Protein AF-A0A972HJG8-F1 (afdb_monomer_lite)

Structure (mmCIF, N/CA/C/O backbone):
data_AF-A0A972HJG8-F1
#
_entry.id   AF-A0A972HJG8-F1
#
loop_
_atom_site.group_PDB
_atom_site.id
_atom_site.type_symbol
_atom_site.label_atom_id
_atom_site.label_alt_id
_atom_site.label_comp_id
_atom_site.label_asym_id
_atom_site.label_entity_id
_atom_site.label_seq_id
_atom_site.pdbx_PDB_ins_code
_atom_site.Cartn_x
_atom_site.Cartn_y
_atom_site.Cartn_z
_atom_site.occupancy
_atom_site.B_iso_or_equiv
_atom_site.auth_seq_id
_atom_site.auth_comp_id
_atom_site.auth_asym_id
_atom_site.auth_atom_id
_atom_site.pdbx_PDB_model_num
ATOM 1 N N . MET A 1 1 ? 53.918 18.315 -44.559 1.00 39.91 1 MET A N 1
ATOM 2 C CA . MET A 1 1 ? 53.484 18.749 -43.214 1.00 39.91 1 MET A CA 1
ATOM 3 C C . MET A 1 1 ? 51.967 18.678 -43.184 1.00 39.91 1 MET A C 1
ATOM 5 O O . MET A 1 1 ? 51.324 19.462 -43.867 1.00 39.91 1 MET A O 1
ATOM 9 N N . VAL A 1 2 ? 51.404 17.659 -42.529 1.00 43.34 2 VAL A N 1
ATOM 10 C CA . VAL A 1 2 ? 49.948 17.457 -42.461 1.00 43.34 2 VAL A CA 1
ATOM 11 C C . VAL A 1 2 ? 49.391 18.457 -41.455 1.00 43.34 2 VAL A C 1
ATOM 13 O O . VAL A 1 2 ? 49.732 18.414 -40.276 1.00 43.34 2 VAL A O 1
ATOM 16 N N . ASN A 1 3 ? 48.595 19.400 -41.950 1.00 44.97 3 ASN A N 1
ATOM 17 C CA . ASN A 1 3 ? 47.985 20.452 -41.153 1.00 44.97 3 ASN A CA 1
ATOM 18 C C . ASN A 1 3 ? 46.828 19.842 -40.347 1.00 44.97 3 ASN A C 1
ATOM 20 O O . ASN A 1 3 ? 45.725 19.666 -40.860 1.00 44.97 3 ASN A O 1
ATOM 24 N N . HIS A 1 4 ? 47.090 19.453 -39.100 1.00 48.47 4 HIS A N 1
ATOM 25 C CA . HIS A 1 4 ? 46.063 18.966 -38.183 1.00 48.47 4 HIS A CA 1
ATOM 26 C C . HIS A 1 4 ? 45.288 20.164 -37.609 1.00 48.47 4 HIS A C 1
ATOM 28 O O . HIS A 1 4 ? 45.462 20.556 -36.459 1.00 48.47 4 HIS A O 1
ATOM 34 N N . SER A 1 5 ? 44.418 20.762 -38.425 1.00 46.59 5 SER A N 1
ATOM 35 C CA . SER A 1 5 ? 43.344 21.619 -37.921 1.00 46.59 5 SER A CA 1
ATOM 36 C C . SER A 1 5 ? 42.284 20.701 -37.317 1.00 46.59 5 SER A C 1
ATOM 38 O O . SER A 1 5 ? 41.451 20.126 -38.015 1.00 46.59 5 SER A O 1
ATOM 40 N N . TRP A 1 6 ? 42.388 20.457 -36.013 1.00 49.53 6 TRP A N 1
ATOM 41 C CA . TRP A 1 6 ? 41.344 19.754 -35.282 1.00 49.53 6 TRP A CA 1
ATOM 42 C C . TRP A 1 6 ? 40.146 20.693 -35.176 1.00 49.53 6 TRP A C 1
ATOM 44 O O . TRP A 1 6 ? 40.267 21.800 -34.657 1.00 49.53 6 TRP A O 1
ATOM 54 N N . ASN A 1 7 ? 39.009 20.236 -35.702 1.00 53.84 7 ASN A N 1
ATOM 55 C CA . ASN A 1 7 ? 37.692 20.861 -35.628 1.00 53.84 7 ASN A CA 1
ATOM 56 C C . ASN A 1 7 ? 37.307 21.183 -34.169 1.00 53.84 7 ASN A C 1
ATOM 58 O O . ASN A 1 7 ? 36.576 20.440 -33.514 1.00 53.84 7 ASN A O 1
ATOM 62 N N . THR A 1 8 ? 37.761 22.331 -33.673 1.00 54.72 8 THR A N 1
ATOM 63 C CA . THR A 1 8 ? 37.413 22.915 -32.374 1.00 54.72 8 THR A CA 1
ATOM 64 C C . THR A 1 8 ? 35.905 23.060 -32.110 1.00 54.72 8 THR A C 1
ATOM 66 O O . THR A 1 8 ? 35.519 22.850 -30.957 1.00 54.72 8 THR A O 1
ATOM 69 N N . PRO A 1 9 ? 35.004 23.319 -33.089 1.00 56.31 9 PRO A N 1
ATOM 70 C CA . PRO A 1 9 ? 33.574 23.414 -32.776 1.00 56.31 9 PRO A CA 1
ATOM 71 C C . PRO A 1 9 ? 32.932 22.064 -32.417 1.00 56.31 9 PRO A C 1
ATOM 73 O O . PRO A 1 9 ? 31.950 22.036 -31.677 1.00 56.31 9 PRO A O 1
ATOM 76 N N . PHE A 1 10 ? 33.485 20.937 -32.882 1.00 57.56 10 PHE A N 1
ATOM 77 C CA . PHE A 1 10 ? 32.895 19.611 -32.653 1.00 57.56 10 PHE A CA 1
ATOM 78 C C . PHE A 1 10 ? 33.103 19.128 -31.209 1.00 57.56 10 PHE A C 1
ATOM 80 O O . PHE A 1 10 ? 32.219 18.518 -30.610 1.00 57.56 10 PHE A O 1
ATOM 87 N N . VAL A 1 11 ? 34.258 19.462 -30.624 1.00 61.31 11 VAL A N 1
ATOM 88 C CA . VAL A 1 11 ? 34.603 19.118 -29.234 1.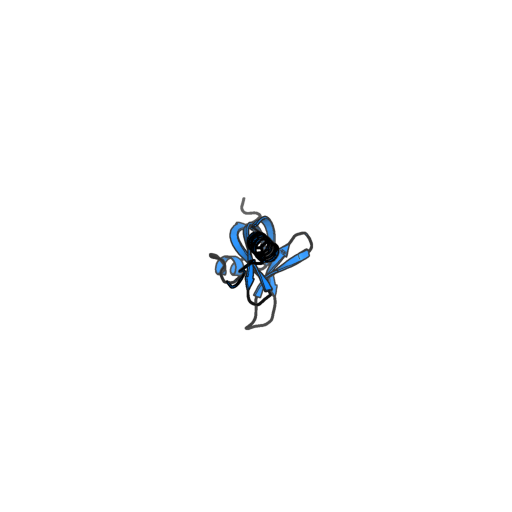00 61.31 11 VAL A CA 1
ATOM 89 C C . VAL A 1 11 ? 33.743 19.907 -28.242 1.00 61.31 11 VAL A C 1
ATOM 91 O O . VAL A 1 11 ? 33.266 19.348 -27.256 1.00 61.31 11 VAL A O 1
ATOM 94 N N . LEU A 1 12 ? 33.483 21.188 -28.527 1.00 60.72 12 LEU A N 1
ATOM 95 C CA . LEU A 1 12 ? 32.631 22.041 -27.690 1.00 60.72 12 LEU A CA 1
ATOM 96 C C . LEU A 1 12 ? 31.165 21.583 -27.699 1.00 60.72 12 LEU A C 1
ATOM 98 O O . LEU A 1 12 ? 30.530 21.542 -26.645 1.00 60.72 12 LEU A O 1
ATOM 102 N N . LEU A 1 13 ? 30.648 21.171 -28.863 1.00 62.22 13 LEU A N 1
ATOM 103 C CA . LEU A 1 13 ? 29.292 20.630 -28.990 1.00 62.22 13 LEU A CA 1
ATOM 104 C C . LEU A 1 13 ? 29.123 19.321 -28.196 1.00 62.22 13 LEU A C 1
ATOM 106 O O . LEU A 1 13 ? 28.123 19.137 -27.503 1.00 62.22 13 LEU A O 1
ATOM 110 N N . ALA A 1 14 ? 30.125 18.438 -28.243 1.00 63.31 14 ALA A N 1
ATOM 111 C CA . ALA A 1 14 ? 30.113 17.178 -27.504 1.00 63.31 14 ALA A CA 1
ATOM 112 C C . ALA A 1 14 ? 30.156 17.384 -25.976 1.00 63.31 14 ALA A C 1
ATOM 114 O O . ALA A 1 14 ? 29.470 16.670 -25.242 1.00 63.31 14 ALA A O 1
ATOM 115 N N . MET A 1 15 ? 30.902 18.381 -25.482 1.00 62.84 15 MET A N 1
ATOM 116 C CA . MET A 1 15 ? 30.927 18.704 -24.048 1.00 62.84 15 MET A CA 1
ATOM 117 C C . MET A 1 15 ? 29.604 19.295 -23.548 1.00 62.84 15 MET A C 1
ATOM 119 O O . MET A 1 15 ? 29.144 18.929 -22.467 1.00 62.84 15 MET A O 1
ATOM 123 N N . ALA A 1 16 ? 28.955 20.160 -24.335 1.00 65.00 16 ALA A N 1
ATOM 124 C CA . ALA A 1 16 ? 27.632 20.683 -23.991 1.00 65.00 16 ALA A CA 1
ATOM 125 C C . ALA A 1 16 ? 26.579 19.561 -23.921 1.00 65.00 16 ALA A C 1
ATOM 127 O O . ALA A 1 16 ? 25.750 19.539 -23.012 1.00 65.00 16 ALA A O 1
ATOM 128 N N . PHE A 1 17 ? 26.657 18.585 -24.831 1.00 65.94 17 PHE A N 1
ATOM 129 C CA . PHE A 1 17 ? 25.788 17.408 -24.824 1.00 65.94 17 PHE A CA 1
ATOM 130 C C . PHE A 1 17 ? 26.005 16.518 -23.586 1.00 65.94 17 PHE A C 1
ATOM 132 O O . PHE A 1 17 ? 25.040 16.055 -22.979 1.00 65.94 17 PHE A O 1
ATOM 139 N N . LEU A 1 18 ? 27.255 16.337 -23.148 1.00 62.81 18 LEU A N 1
ATOM 140 C CA . LEU A 1 18 ? 27.581 15.602 -21.919 1.00 62.81 18 LEU A CA 1
ATOM 141 C C . LEU A 1 18 ? 27.050 16.290 -20.649 1.00 62.81 18 LEU A C 1
ATOM 143 O O . LEU A 1 18 ? 26.582 15.603 -19.743 1.00 62.81 18 LEU A O 1
ATOM 147 N N . LEU A 1 19 ? 27.063 17.625 -20.593 1.00 63.28 19 LEU A N 1
ATOM 148 C CA . LEU A 1 19 ? 26.497 18.386 -19.468 1.00 63.28 19 LEU A CA 1
ATOM 149 C C . LEU A 1 19 ? 24.959 18.323 -19.414 1.00 63.28 19 LEU A C 1
ATOM 151 O O . LEU A 1 19 ? 24.381 18.357 -18.331 1.00 63.28 19 LEU A O 1
ATOM 155 N N . LEU A 1 20 ? 24.285 18.183 -20.558 1.00 60.50 20 LEU A N 1
ATOM 156 C CA . LEU A 1 20 ? 22.829 17.989 -20.612 1.00 60.50 20 LEU A CA 1
ATOM 157 C C . LEU A 1 20 ? 22.399 16.606 -20.094 1.00 60.50 20 LEU A C 1
ATOM 159 O O . LEU A 1 20 ? 21.349 16.488 -19.466 1.00 60.50 20 LEU A O 1
ATOM 163 N N . LEU A 1 21 ? 23.216 15.566 -20.296 1.00 61.34 21 LEU A N 1
ATOM 164 C CA . LEU A 1 21 ? 22.908 14.208 -19.829 1.00 61.34 21 LEU A CA 1
ATOM 165 C C . LEU A 1 21 ? 23.005 14.059 -18.301 1.00 61.34 21 LEU A C 1
ATOM 167 O O . LEU A 1 21 ? 22.250 13.287 -17.708 1.00 61.34 21 LEU A O 1
ATOM 171 N N . THR A 1 22 ? 23.890 14.808 -17.638 1.00 58.81 22 THR A N 1
ATOM 172 C CA . THR A 1 22 ? 24.029 14.751 -16.172 1.00 58.81 22 THR A CA 1
ATOM 173 C C . THR A 1 22 ? 22.909 15.498 -15.445 1.00 58.81 22 THR A C 1
ATOM 175 O O . THR A 1 22 ? 22.538 15.106 -14.338 1.00 58.81 22 THR A O 1
ATOM 178 N N . ALA A 1 23 ? 22.297 16.505 -16.077 1.00 55.94 23 ALA A N 1
ATOM 179 C CA . ALA A 1 23 ? 21.201 17.281 -15.494 1.00 55.94 23 ALA A CA 1
ATOM 180 C C . ALA A 1 23 ? 19.882 16.490 -15.344 1.00 55.94 23 ALA A C 1
ATOM 182 O O . ALA A 1 23 ? 19.046 16.843 -14.514 1.00 55.94 23 ALA A O 1
ATOM 183 N N . CYS A 1 24 ? 19.692 15.393 -16.086 1.00 56.72 24 CYS A N 1
ATOM 184 C CA . CYS A 1 24 ? 18.466 14.585 -16.024 1.00 56.72 24 CYS A CA 1
ATOM 185 C C . CYS A 1 24 ? 18.502 13.431 -15.008 1.00 56.72 24 CYS A C 1
ATOM 187 O O . CYS A 1 24 ? 17.494 12.750 -14.833 1.00 56.72 24 CYS A O 1
ATOM 189 N N . SER A 1 25 ? 19.610 13.211 -14.291 1.00 53.66 25 SER A N 1
ATOM 190 C CA . SER A 1 25 ? 19.707 12.119 -13.301 1.00 53.6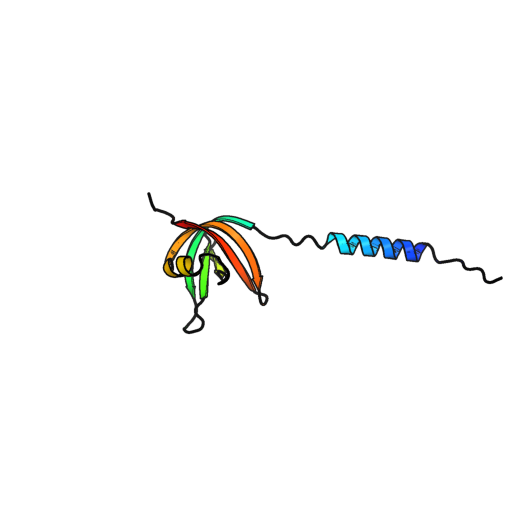6 25 SER A CA 1
ATOM 191 C C . SER A 1 25 ? 19.149 12.479 -11.915 1.00 53.66 25 SER A C 1
ATOM 193 O O . SER A 1 25 ? 19.445 11.815 -10.921 1.00 53.66 25 SER A O 1
ATOM 195 N N . GLY A 1 26 ? 18.313 13.515 -11.825 1.00 49.19 26 GLY A N 1
ATOM 196 C CA . GLY A 1 26 ? 17.552 13.831 -10.622 1.00 49.19 26 GLY A CA 1
ATOM 197 C C . GLY A 1 26 ? 16.425 12.821 -10.427 1.00 49.19 26 GLY A C 1
ATOM 198 O O . GLY A 1 26 ? 15.284 13.090 -10.795 1.00 49.19 26 GLY A O 1
ATOM 199 N N . ARG A 1 27 ? 16.733 11.653 -9.854 1.00 55.66 27 ARG A N 1
ATOM 200 C CA . ARG A 1 27 ? 15.746 10.646 -9.440 1.00 55.66 27 ARG A CA 1
ATOM 201 C C . ARG A 1 27 ? 14.884 11.257 -8.326 1.00 55.66 27 ARG A C 1
ATOM 203 O O . ARG A 1 27 ? 15.208 11.141 -7.150 1.00 55.66 27 ARG A O 1
ATOM 210 N N . HIS A 1 28 ? 13.830 11.981 -8.703 1.00 53.97 28 HIS A N 1
ATOM 211 C CA . HIS A 1 28 ? 12.852 12.557 -7.781 1.00 53.97 28 HIS A CA 1
ATOM 212 C C . HIS A 1 28 ? 12.144 11.412 -7.052 1.00 53.97 28 HIS A C 1
ATOM 214 O O . HIS A 1 28 ? 11.210 10.799 -7.567 1.00 53.97 28 HIS A O 1
ATOM 220 N N . GLN A 1 29 ? 12.633 11.082 -5.861 1.00 63.09 29 GLN A N 1
ATOM 221 C CA . GLN A 1 29 ? 11.978 10.143 -4.969 1.00 63.09 29 GLN A CA 1
ATOM 222 C C . GLN A 1 29 ? 10.799 10.876 -4.336 1.00 63.09 29 GLN A C 1
ATOM 224 O O . GLN A 1 29 ? 10.973 11.730 -3.469 1.00 63.09 29 GLN A O 1
ATOM 229 N N . GLN A 1 30 ? 9.596 10.602 -4.835 1.00 76.38 30 GLN A N 1
ATOM 230 C CA . GLN A 1 30 ? 8.388 11.247 -4.343 1.00 76.38 30 GLN A CA 1
ATOM 231 C C . GLN A 1 30 ? 8.032 10.654 -2.975 1.00 76.38 30 GLN A C 1
ATOM 233 O O . GLN A 1 30 ? 7.625 9.495 -2.868 1.00 76.38 30 GLN A O 1
ATOM 238 N N . VAL A 1 31 ? 8.234 11.453 -1.928 1.00 84.12 31 VAL A N 1
ATOM 239 C CA . VAL A 1 31 ? 7.893 11.103 -0.546 1.00 84.12 31 VAL A CA 1
ATOM 240 C C . VAL A 1 31 ? 6.485 11.610 -0.250 1.00 84.12 31 VAL A C 1
ATOM 242 O O . VAL A 1 31 ? 6.176 12.775 -0.495 1.00 84.12 31 VAL A O 1
ATOM 245 N N . ILE A 1 32 ? 5.639 10.728 0.270 1.00 84.06 32 ILE A N 1
ATOM 246 C CA . ILE A 1 32 ? 4.286 11.029 0.737 1.00 84.06 32 ILE A CA 1
ATOM 247 C C . ILE A 1 32 ? 4.352 11.087 2.259 1.00 84.06 32 ILE A C 1
ATOM 249 O O . ILE A 1 32 ? 4.887 10.179 2.894 1.00 84.06 32 ILE A O 1
ATOM 253 N N . ARG A 1 33 ? 3.849 12.172 2.843 1.00 88.38 33 ARG A N 1
ATOM 254 C CA . ARG A 1 33 ? 3.847 12.386 4.290 1.00 88.38 33 ARG A CA 1
ATOM 255 C C . ARG A 1 33 ? 2.490 12.880 4.726 1.00 88.38 33 ARG A C 1
ATOM 257 O O . ARG A 1 33 ? 1.883 13.661 4.000 1.00 88.38 33 ARG A O 1
ATOM 264 N N . ASP A 1 34 ? 2.100 12.459 5.917 1.00 88.00 34 ASP A N 1
ATOM 265 C CA . ASP A 1 34 ? 0.920 12.948 6.616 1.00 88.00 34 ASP A CA 1
ATOM 266 C C . ASP A 1 34 ? -0.367 12.879 5.768 1.00 88.00 34 ASP A C 1
ATOM 268 O O . ASP A 1 34 ? -0.988 13.889 5.436 1.00 88.00 34 ASP A O 1
ATOM 272 N N . VAL A 1 35 ? -0.736 11.663 5.353 1.00 91.00 35 VAL A N 1
ATOM 273 C CA . VAL A 1 35 ? -1.926 11.418 4.523 1.00 91.00 35 VAL A CA 1
ATOM 274 C C . VAL A 1 35 ? -2.758 10.273 5.086 1.00 91.00 35 VAL A C 1
ATOM 276 O O . VAL A 1 35 ? -2.250 9.168 5.268 1.00 91.00 35 VAL A O 1
ATOM 279 N N . SER A 1 36 ? -4.054 10.511 5.291 1.00 92.94 36 SER A N 1
ATOM 280 C CA . SER A 1 36 ? -5.014 9.454 5.624 1.00 92.94 36 SER A CA 1
ATOM 281 C C . SER A 1 36 ? -5.381 8.638 4.382 1.00 92.94 36 SER A C 1
ATOM 283 O O . SER A 1 36 ? -5.744 9.196 3.342 1.00 92.94 36 SER A O 1
ATOM 285 N N . VAL A 1 37 ? -5.298 7.312 4.495 1.00 94.12 37 VAL A N 1
ATOM 286 C CA . VAL A 1 37 ? -5.698 6.364 3.449 1.00 94.12 37 VAL A CA 1
ATOM 287 C C . VAL A 1 37 ? -6.558 5.249 4.020 1.00 94.12 37 VAL A C 1
ATOM 289 O O . VAL A 1 37 ? -6.327 4.763 5.130 1.00 94.12 37 VAL A O 1
ATOM 292 N N . ARG A 1 38 ? -7.531 4.796 3.235 1.00 95.00 38 ARG A N 1
ATOM 293 C CA . ARG A 1 38 ? -8.319 3.608 3.551 1.00 95.00 38 ARG A CA 1
ATOM 294 C C . ARG A 1 38 ? -7.648 2.374 2.968 1.00 95.00 38 ARG A C 1
ATOM 296 O O . ARG A 1 38 ? -7.394 2.311 1.768 1.00 95.00 38 ARG A O 1
ATOM 303 N N . LEU A 1 39 ? -7.389 1.382 3.809 1.00 95.12 39 LEU A N 1
ATOM 304 C CA . LEU A 1 39 ? -6.836 0.104 3.382 1.00 95.12 39 LEU A CA 1
ATOM 305 C C . LEU A 1 39 ? -7.944 -0.830 2.912 1.00 95.12 39 LEU A C 1
ATOM 307 O O . LEU A 1 39 ? -8.977 -0.968 3.568 1.00 95.12 39 LEU A O 1
ATOM 311 N N . TYR A 1 40 ? -7.710 -1.533 1.813 1.00 94.62 40 TYR A N 1
ATOM 312 C CA . TYR A 1 40 ? -8.596 -2.587 1.331 1.00 94.62 40 TYR A CA 1
ATOM 313 C C . TYR A 1 40 ? -7.806 -3.624 0.534 1.00 94.62 40 TYR A C 1
ATOM 315 O O . TYR A 1 40 ? -6.690 -3.365 0.092 1.00 94.62 40 TYR A O 1
ATOM 323 N N . VAL A 1 41 ? -8.378 -4.813 0.366 1.00 94.00 41 VAL A N 1
ATOM 324 C CA . VAL A 1 41 ? -7.779 -5.878 -0.443 1.00 94.00 41 VAL A CA 1
ATOM 325 C C . VAL A 1 41 ? -8.516 -5.966 -1.772 1.00 94.00 41 VAL A C 1
ATOM 327 O O . VAL A 1 41 ? -9.744 -5.904 -1.811 1.00 94.00 41 VAL A O 1
ATOM 330 N N . ALA A 1 42 ? -7.760 -6.097 -2.858 1.00 92.31 42 ALA A N 1
ATOM 331 C CA . ALA A 1 42 ? -8.272 -6.270 -4.211 1.00 92.31 42 ALA A CA 1
ATOM 332 C C . ALA A 1 42 ? -7.703 -7.541 -4.857 1.00 92.31 42 ALA A C 1
ATOM 334 O O . ALA A 1 42 ? -6.596 -7.971 -4.536 1.00 92.31 42 ALA A O 1
ATOM 335 N N . GLY A 1 43 ? -8.448 -8.113 -5.803 1.00 89.56 43 GLY A N 1
ATOM 336 C CA . GLY A 1 43 ? -8.075 -9.342 -6.508 1.00 89.56 43 GLY A CA 1
ATOM 337 C C . GLY A 1 43 ? -8.696 -10.605 -5.908 1.00 89.56 43 GLY A C 1
ATOM 338 O O . GLY A 1 43 ? -9.393 -10.556 -4.898 1.00 89.56 43 GLY A O 1
ATOM 339 N N . ASN A 1 44 ? -8.435 -11.737 -6.561 1.00 88.75 44 ASN A N 1
ATOM 340 C CA . ASN A 1 44 ? -8.906 -13.060 -6.153 1.00 88.75 44 ASN A CA 1
ATOM 341 C C . ASN A 1 44 ? -7.717 -13.908 -5.703 1.00 88.75 44 ASN A C 1
ATOM 343 O O . ASN A 1 44 ? -6.614 -13.742 -6.226 1.00 88.75 44 ASN A O 1
ATOM 347 N N . GLU A 1 45 ? -7.937 -14.836 -4.774 1.00 79.62 45 GLU A N 1
ATOM 348 C CA . GLU A 1 45 ? -6.894 -15.769 -4.344 1.00 79.62 45 GLU A CA 1
ATOM 349 C C . GLU A 1 45 ? -6.318 -16.558 -5.537 1.00 79.62 45 GLU A C 1
ATOM 351 O O . GLU A 1 45 ? -7.075 -16.962 -6.426 1.00 79.62 45 GLU A O 1
ATOM 356 N N . PRO A 1 46 ? -4.990 -16.786 -5.589 1.00 79.94 46 PRO A N 1
ATOM 357 C CA . PRO A 1 46 ? -3.943 -16.395 -4.629 1.00 79.94 46 PRO A CA 1
ATOM 358 C C . PRO A 1 46 ? -3.331 -14.999 -4.877 1.00 79.94 46 PRO A C 1
ATOM 360 O O . PRO A 1 46 ? -2.331 -14.643 -4.262 1.00 79.94 46 PRO A O 1
ATOM 363 N N . PHE A 1 47 ? -3.887 -14.210 -5.796 1.00 85.25 47 PHE A N 1
ATOM 364 C CA . PHE A 1 47 ? -3.315 -12.948 -6.279 1.00 85.25 47 PHE A CA 1
ATOM 365 C C . PHE A 1 47 ? -3.937 -11.715 -5.610 1.00 85.25 47 PHE A C 1
ATOM 367 O O . PHE A 1 47 ? -4.114 -10.677 -6.253 1.00 85.25 47 PHE A O 1
ATOM 374 N N . THR A 1 48 ? -4.297 -11.832 -4.333 1.00 91.06 48 THR A N 1
ATOM 375 C CA . THR A 1 48 ? -4.820 -10.711 -3.552 1.00 91.06 48 THR A CA 1
ATOM 376 C C . THR A 1 48 ? -3.718 -9.689 -3.287 1.00 91.06 48 THR A C 1
ATOM 378 O O . THR A 1 48 ? -2.564 -10.030 -3.030 1.00 91.06 48 THR A O 1
ATOM 381 N N . ARG A 1 49 ? -4.071 -8.408 -3.375 1.00 91.88 49 ARG A N 1
ATOM 382 C CA . ARG A 1 49 ? -3.154 -7.279 -3.205 1.00 91.88 49 ARG A CA 1
ATOM 383 C C . ARG A 1 49 ? -3.738 -6.289 -2.218 1.00 91.88 49 ARG A C 1
ATOM 385 O O . ARG A 1 49 ? -4.941 -6.027 -2.237 1.00 91.88 49 ARG A O 1
ATOM 392 N N . LEU A 1 50 ? -2.880 -5.722 -1.378 1.00 94.69 50 LEU A N 1
ATOM 393 C CA . LEU A 1 50 ? -3.268 -4.665 -0.457 1.00 94.69 50 LEU A CA 1
ATOM 394 C C . LEU A 1 50 ? -3.201 -3.314 -1.168 1.00 94.69 50 LEU A C 1
ATOM 396 O O . LEU A 1 50 ? -2.188 -2.965 -1.770 1.00 94.69 50 LEU A O 1
ATOM 400 N N . MET A 1 51 ? -4.277 -2.551 -1.067 1.00 95.38 51 MET A N 1
ATOM 401 C CA . MET A 1 51 ? -4.457 -1.269 -1.727 1.00 95.38 51 MET A CA 1
ATOM 402 C C . MET A 1 51 ? -4.725 -0.177 -0.688 1.00 95.38 51 MET A C 1
ATOM 404 O O . MET A 1 51 ? -5.331 -0.424 0.357 1.00 95.38 51 MET A O 1
ATOM 408 N N . ALA A 1 52 ? -4.295 1.041 -1.003 1.00 94.81 52 ALA A N 1
ATOM 409 C CA . ALA A 1 52 ? -4.606 2.267 -0.283 1.00 94.81 52 ALA A CA 1
ATOM 410 C C . ALA A 1 52 ? -5.486 3.164 -1.161 1.00 94.81 52 ALA A C 1
ATOM 412 O O . ALA A 1 52 ? -5.116 3.470 -2.295 1.00 94.81 52 ALA A O 1
ATOM 413 N N . GLU A 1 53 ? -6.636 3.588 -0.644 1.00 95.19 53 GLU A N 1
ATOM 414 C CA . GLU A 1 53 ? -7.505 4.602 -1.245 1.00 95.19 53 GLU A CA 1
ATOM 415 C C . GLU A 1 53 ? -7.284 5.946 -0.548 1.00 95.19 53 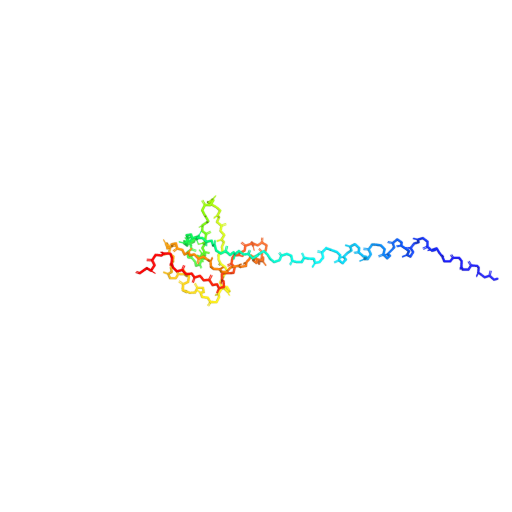GLU A C 1
ATOM 417 O O . GLU A 1 53 ? -7.392 6.057 0.674 1.00 95.19 53 GLU A O 1
ATOM 422 N N . PHE A 1 54 ? -6.956 6.963 -1.335 1.00 93.12 54 PHE A N 1
ATOM 423 C CA . PHE A 1 54 ? -6.765 8.336 -0.891 1.00 93.12 54 PHE A CA 1
ATOM 424 C C . PHE A 1 54 ? -8.101 9.087 -0.845 1.00 93.12 54 PHE A C 1
ATOM 426 O O . PHE A 1 54 ? -9.073 8.703 -1.492 1.00 93.12 54 PHE A O 1
ATOM 433 N N . ALA A 1 55 ? -8.138 10.219 -0.138 1.00 90.00 55 ALA A N 1
ATOM 434 C CA . ALA A 1 55 ? -9.336 11.061 -0.044 1.00 90.00 55 ALA A CA 1
ATOM 435 C C . ALA A 1 55 ? -9.838 11.602 -1.401 1.00 90.00 55 ALA A C 1
ATOM 437 O O . ALA A 1 55 ? -11.016 11.920 -1.536 1.00 90.00 55 ALA A O 1
ATOM 438 N N . ASP A 1 56 ? -8.962 11.703 -2.406 1.00 91.81 56 ASP A N 1
ATOM 439 C CA . ASP A 1 56 ? -9.308 12.108 -3.775 1.00 91.81 56 ASP A CA 1
ATOM 440 C C . ASP A 1 56 ? -9.825 10.942 -4.645 1.00 91.81 56 ASP A C 1
ATOM 442 O O . ASP A 1 56 ? -10.018 11.107 -5.850 1.00 91.81 56 ASP A O 1
ATOM 446 N N . GLY A 1 57 ? -10.032 9.764 -4.048 1.00 90.94 57 GLY A N 1
ATOM 447 C CA . GLY A 1 57 ? -10.481 8.547 -4.721 1.00 90.94 57 GLY A CA 1
ATOM 448 C C . GLY A 1 57 ? -9.389 7.844 -5.529 1.00 90.94 57 GLY A C 1
ATOM 449 O O . GLY A 1 57 ? -9.657 6.809 -6.145 1.00 90.94 57 GLY A O 1
ATOM 450 N N . LYS A 1 58 ? -8.149 8.359 -5.552 1.00 92.19 58 LYS A N 1
ATOM 451 C CA . LYS A 1 58 ? -7.040 7.623 -6.166 1.00 92.19 58 LYS A CA 1
ATOM 452 C C . LYS A 1 58 ? -6.733 6.388 -5.345 1.00 92.19 58 LYS A C 1
ATOM 454 O O . LYS A 1 58 ? -6.818 6.391 -4.120 1.00 92.19 58 LYS A O 1
ATOM 459 N N . THR A 1 59 ? -6.311 5.339 -6.032 1.00 93.31 59 THR A N 1
ATOM 460 C CA . THR A 1 59 ? -5.918 4.085 -5.407 1.00 93.31 59 THR A CA 1
ATOM 461 C C . THR A 1 59 ? -4.501 3.724 -5.815 1.00 93.31 59 THR A C 1
ATOM 463 O O . THR A 1 59 ? -4.075 3.978 -6.943 1.00 93.31 59 THR A O 1
ATOM 466 N N . MET A 1 60 ? -3.741 3.170 -4.878 1.00 93.44 60 MET A N 1
ATOM 467 C CA . MET A 1 60 ? -2.385 2.691 -5.124 1.00 93.44 60 MET A CA 1
ATOM 468 C C . MET A 1 60 ? -2.158 1.383 -4.382 1.00 93.44 60 MET A C 1
ATOM 470 O O . MET A 1 60 ? -2.629 1.201 -3.262 1.00 93.44 60 MET A O 1
ATOM 474 N N . GLU A 1 61 ? -1.409 0.485 -5.004 1.00 94.69 61 GLU A N 1
ATOM 475 C CA . GLU A 1 61 ? -0.998 -0.767 -4.381 1.00 94.69 61 GLU A CA 1
ATOM 476 C C . GLU A 1 61 ? 0.085 -0.505 -3.330 1.00 94.69 61 GLU A C 1
ATOM 478 O O . GLU 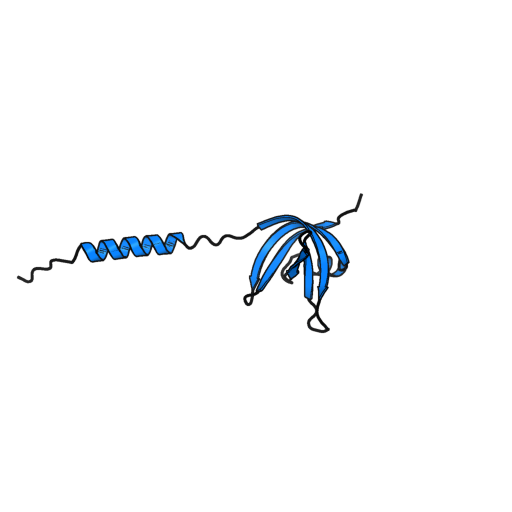A 1 61 ? 1.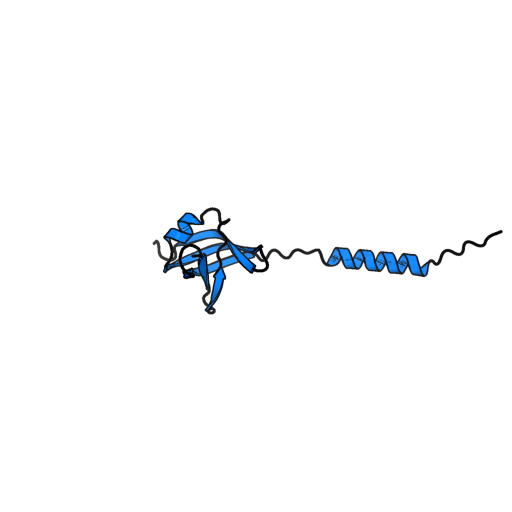010 0.282 -3.552 1.00 94.69 61 GLU A O 1
ATOM 483 N N . ILE A 1 62 ? -0.031 -1.157 -2.176 1.00 94.69 62 ILE A N 1
ATOM 484 C CA . ILE A 1 62 ? 0.988 -1.134 -1.129 1.00 94.69 62 ILE A CA 1
ATOM 485 C C . ILE A 1 62 ? 1.999 -2.233 -1.426 1.00 94.69 62 ILE A C 1
ATOM 487 O O . ILE A 1 62 ? 1.648 -3.403 -1.579 1.00 94.69 62 ILE A O 1
ATOM 491 N N . SER A 1 63 ? 3.273 -1.854 -1.456 1.00 94.25 63 SER A N 1
ATOM 492 C CA . SER A 1 63 ? 4.358 -2.789 -1.700 1.00 94.25 63 SER A CA 1
ATOM 493 C C . SER A 1 63 ? 4.475 -3.806 -0.557 1.00 94.25 63 SER A C 1
ATOM 495 O O . SER A 1 63 ? 4.556 -3.402 0.607 1.00 94.25 63 SER A O 1
ATOM 497 N N . PRO A 1 64 ? 4.612 -5.112 -0.858 1.00 92.38 64 PRO A N 1
ATOM 498 C CA . PRO A 1 64 ? 4.903 -6.135 0.148 1.00 92.38 64 PRO A CA 1
ATOM 499 C C . PRO A 1 64 ? 6.268 -5.949 0.830 1.00 92.38 64 PRO A C 1
ATOM 501 O O . PRO A 1 64 ? 6.565 -6.631 1.805 1.00 92.38 64 PRO A O 1
ATOM 504 N N . GLN A 1 65 ? 7.103 -5.028 0.335 1.00 93.19 65 GLN A N 1
ATOM 505 C CA . GLN A 1 65 ? 8.394 -4.668 0.926 1.00 93.19 65 GLN A CA 1
ATOM 506 C C . GLN A 1 65 ? 8.275 -3.654 2.074 1.00 93.19 65 GLN A C 1
ATOM 508 O O . GLN A 1 65 ? 9.288 -3.292 2.674 1.00 93.19 65 GLN A O 1
ATOM 513 N N . SER A 1 66 ? 7.069 -3.167 2.382 1.00 92.56 66 SER A N 1
ATOM 514 C CA . SER A 1 66 ? 6.843 -2.320 3.553 1.00 92.56 66 SER A CA 1
ATOM 515 C C . SER A 1 66 ? 7.251 -3.052 4.841 1.00 92.56 66 SER A C 1
ATOM 517 O O . SER A 1 66 ? 6.814 -4.187 5.035 1.00 92.56 66 SER A O 1
ATOM 519 N N . PRO A 1 67 ? 8.030 -2.425 5.749 1.00 92.31 67 PRO A N 1
ATOM 520 C CA . PRO A 1 67 ? 8.513 -3.072 6.976 1.00 92.31 67 PRO A CA 1
ATOM 521 C C . PRO A 1 67 ? 7.408 -3.723 7.818 1.00 92.31 67 PRO A C 1
ATOM 523 O O . PRO A 1 67 ? 7.592 -4.812 8.350 1.00 92.31 67 PRO A O 1
ATOM 526 N N . ASP A 1 68 ? 6.232 -3.096 7.854 1.00 91.88 68 ASP A N 1
ATOM 527 C CA . ASP A 1 68 ? 5.065 -3.539 8.618 1.00 91.88 68 ASP A CA 1
ATOM 528 C C . ASP A 1 68 ? 3.933 -4.070 7.720 1.00 91.88 68 ASP A C 1
ATOM 530 O O . ASP A 1 68 ? 2.750 -3.956 8.053 1.00 91.88 68 ASP A O 1
ATOM 534 N N . TYR A 1 69 ? 4.258 -4.652 6.559 1.00 92.88 69 TYR A N 1
ATOM 535 C CA . TYR A 1 69 ? 3.248 -5.089 5.588 1.00 92.88 69 TYR A CA 1
ATOM 536 C C . TYR A 1 69 ? 2.201 -6.045 6.179 1.00 92.88 69 TYR A C 1
ATOM 538 O O . TYR A 1 69 ? 1.011 -5.882 5.929 1.00 92.88 69 TYR A O 1
ATOM 546 N N . GLN A 1 70 ? 2.606 -7.003 7.021 1.00 93.19 70 GLN A N 1
ATOM 547 C CA . GLN A 1 70 ? 1.659 -7.921 7.675 1.00 93.19 70 GLN A CA 1
ATOM 548 C C . GLN A 1 70 ? 0.690 -7.192 8.614 1.00 93.19 70 GLN A C 1
ATOM 550 O O . GLN A 1 70 ? -0.493 -7.529 8.683 1.00 93.19 70 GLN A O 1
ATOM 555 N N . LYS A 1 71 ? 1.173 -6.162 9.316 1.00 92.94 71 LYS A N 1
ATOM 556 C CA . LYS A 1 71 ? 0.335 -5.330 10.179 1.00 92.94 71 LYS A CA 1
ATOM 557 C C . LYS A 1 71 ? -0.638 -4.514 9.332 1.00 92.94 71 LYS A C 1
ATOM 559 O O . LYS A 1 71 ? -1.829 -4.529 9.622 1.00 92.94 71 LYS A O 1
ATOM 564 N N . LEU A 1 72 ? -0.172 -3.891 8.250 1.00 93.25 72 LEU A N 1
ATOM 565 C CA . LEU A 1 72 ? -1.029 -3.195 7.282 1.00 93.25 72 LEU A CA 1
ATOM 566 C C . LEU A 1 72 ? -2.103 -4.127 6.701 1.00 93.25 72 LEU A C 1
ATOM 568 O O . LEU A 1 72 ? -3.269 -3.752 6.631 1.00 93.25 72 LEU A O 1
ATOM 572 N N . TRP A 1 73 ? -1.739 -5.367 6.373 1.00 93.62 73 TRP A N 1
ATOM 573 C CA . TRP A 1 73 ? -2.672 -6.385 5.893 1.00 93.62 73 TRP A CA 1
ATOM 574 C C . TRP A 1 73 ? -3.757 -6.713 6.923 1.00 93.62 73 TRP A C 1
ATOM 576 O O . TRP A 1 73 ? -4.940 -6.761 6.594 1.00 93.62 73 TRP A O 1
ATOM 586 N N . SER A 1 74 ? -3.382 -6.877 8.196 1.00 92.56 74 SER A N 1
ATOM 587 C CA . SER A 1 74 ? -4.348 -7.109 9.282 1.00 92.56 74 SER A CA 1
ATOM 588 C C . SER A 1 74 ? -5.313 -5.935 9.500 1.00 92.56 74 SER A C 1
ATOM 590 O O . SER A 1 74 ? -6.413 -6.119 10.018 1.00 92.56 74 SER A O 1
ATOM 592 N N . LEU A 1 75 ? -4.916 -4.736 9.065 1.00 92.25 75 LEU A N 1
ATOM 593 C CA . LEU A 1 75 ? -5.699 -3.506 9.123 1.00 92.25 75 LEU A CA 1
ATOM 594 C C . LEU A 1 75 ? -6.501 -3.255 7.841 1.00 92.25 75 LEU A C 1
ATOM 596 O O . LEU A 1 75 ? -7.019 -2.154 7.649 1.00 92.25 75 LEU A O 1
ATOM 600 N N . GLN A 1 76 ? -6.657 -4.262 6.977 1.00 88.25 76 GLN A N 1
ATOM 601 C CA . GLN A 1 76 ? -7.600 -4.198 5.864 1.00 88.25 76 GLN A CA 1
ATOM 602 C C . GLN A 1 76 ? -8.967 -3.689 6.348 1.00 88.25 76 GLN A C 1
ATOM 604 O O . GLN A 1 76 ? -9.428 -4.051 7.431 1.00 88.25 76 GLN A O 1
ATOM 609 N N . THR A 1 77 ? -9.616 -2.843 5.547 1.00 88.75 77 THR A N 1
ATOM 610 C CA . THR A 1 77 ? -10.872 -2.112 5.826 1.00 88.75 77 THR A CA 1
ATOM 611 C C . THR A 1 77 ? -10.777 -0.930 6.799 1.00 88.75 77 THR A C 1
ATOM 613 O O . THR A 1 77 ? -11.762 -0.199 6.950 1.00 88.75 77 THR A O 1
ATOM 616 N N . ARG A 1 78 ? -9.619 -0.693 7.432 1.00 91.44 78 ARG A N 1
ATOM 617 C CA . ARG A 1 78 ? -9.391 0.457 8.323 1.00 91.44 78 ARG A CA 1
ATOM 618 C C . ARG A 1 78 ? -8.819 1.652 7.571 1.00 91.44 78 ARG A C 1
ATOM 620 O O . ARG A 1 78 ? -8.147 1.500 6.553 1.00 91.44 78 ARG A O 1
ATOM 627 N N . THR A 1 79 ? -9.059 2.838 8.118 1.00 93.31 79 THR A N 1
ATOM 628 C CA . THR A 1 79 ? -8.335 4.047 7.727 1.00 93.31 79 THR A CA 1
ATOM 629 C C . THR A 1 79 ? -7.111 4.195 8.619 1.00 93.31 79 THR A C 1
ATOM 631 O O . THR A 1 79 ? -7.192 4.042 9.840 1.00 93.31 79 THR A O 1
ATOM 634 N N . ILE A 1 80 ? -5.967 4.441 7.997 1.00 93.62 80 ILE A N 1
ATOM 635 C CA . ILE A 1 80 ? -4.707 4.725 8.675 1.00 93.62 80 ILE A CA 1
ATOM 636 C C . ILE A 1 80 ? -4.208 6.086 8.222 1.00 93.62 80 ILE A C 1
ATOM 638 O O . ILE A 1 80 ? -4.505 6.525 7.111 1.00 93.62 80 ILE A O 1
ATOM 642 N N . ARG A 1 81 ? -3.387 6.719 9.047 1.00 94.06 81 ARG A N 1
ATOM 643 C CA . ARG A 1 81 ? -2.641 7.903 8.649 1.00 94.06 81 ARG A CA 1
ATOM 644 C C . ARG A 1 81 ? -1.208 7.495 8.353 1.00 94.06 81 ARG A C 1
ATOM 646 O O . ARG A 1 81 ? -0.500 6.978 9.215 1.00 94.06 81 ARG A O 1
ATOM 653 N N . ILE A 1 82 ? -0.787 7.695 7.114 1.00 93.19 82 ILE A N 1
ATOM 654 C CA . ILE A 1 82 ? 0.590 7.491 6.683 1.00 93.19 82 ILE A CA 1
ATOM 655 C C . ILE A 1 82 ? 1.415 8.660 7.206 1.00 93.19 82 ILE A C 1
ATOM 657 O O . ILE A 1 82 ? 1.178 9.805 6.825 1.00 93.19 82 ILE A O 1
ATOM 661 N N . ILE A 1 83 ? 2.409 8.359 8.036 1.00 93.31 83 ILE A N 1
ATOM 662 C CA . ILE A 1 83 ? 3.384 9.337 8.521 1.00 93.31 83 ILE A CA 1
ATOM 663 C C . ILE A 1 83 ? 4.472 9.511 7.458 1.00 93.31 83 ILE A C 1
ATOM 665 O O . ILE A 1 83 ? 4.759 10.632 7.033 1.00 93.31 83 ILE A O 1
ATOM 669 N N . GLU A 1 84 ? 4.996 8.396 6.941 1.00 93.12 84 GLU A N 1
ATOM 670 C CA . GLU A 1 84 ? 5.965 8.383 5.849 1.00 93.12 84 GLU A CA 1
ATOM 671 C C . GLU A 1 84 ? 5.702 7.219 4.888 1.00 93.12 84 GLU A C 1
ATOM 673 O O . GLU A 1 84 ? 5.667 6.047 5.273 1.00 93.12 84 GLU A O 1
ATOM 678 N N . ALA A 1 85 ? 5.593 7.538 3.601 1.00 93.50 85 ALA A N 1
ATOM 679 C CA . ALA A 1 85 ? 5.630 6.572 2.518 1.00 93.50 85 ALA A CA 1
ATOM 680 C C . ALA A 1 85 ? 6.467 7.082 1.346 1.00 93.50 85 ALA A C 1
ATOM 682 O O . ALA A 1 85 ? 6.714 8.277 1.177 1.00 93.50 85 ALA A O 1
ATOM 683 N N . GLN A 1 86 ? 6.903 6.154 0.507 1.00 92.69 86 GLN A N 1
ATOM 684 C CA . GLN A 1 86 ? 7.655 6.455 -0.700 1.00 92.69 86 GLN A CA 1
ATOM 685 C C . GLN A 1 86 ? 6.980 5.824 -1.898 1.00 92.69 86 GLN A C 1
ATOM 687 O O . GLN A 1 86 ? 6.586 4.660 -1.858 1.00 92.69 86 GLN A O 1
ATOM 692 N N . LEU A 1 87 ? 6.879 6.592 -2.976 1.00 90.94 87 LEU A N 1
ATOM 693 C CA . LEU A 1 87 ? 6.429 6.050 -4.240 1.00 90.94 87 LEU A CA 1
ATOM 694 C C . LEU A 1 87 ? 7.593 5.300 -4.892 1.00 90.94 87 LEU A C 1
ATOM 696 O O . LEU A 1 87 ? 8.615 5.897 -5.237 1.00 90.94 87 LEU A O 1
ATOM 700 N N . ILE A 1 88 ? 7.437 3.992 -5.049 1.00 90.25 88 ILE A N 1
ATOM 701 C CA . ILE A 1 88 ? 8.402 3.132 -5.731 1.00 90.25 88 ILE A CA 1
ATOM 702 C C . ILE A 1 88 ? 7.824 2.662 -7.064 1.00 90.25 88 ILE A C 1
ATOM 704 O O . ILE A 1 88 ? 6.611 2.545 -7.222 1.00 90.25 88 ILE A O 1
ATOM 708 N N . SER A 1 89 ? 8.696 2.402 -8.036 1.00 86.62 89 SER A N 1
ATOM 709 C CA . SER A 1 89 ? 8.319 1.797 -9.315 1.00 86.62 89 SER A CA 1
ATOM 710 C C . SER A 1 89 ? 8.873 0.383 -9.355 1.00 86.62 89 SER A C 1
ATOM 712 O O . SER A 1 89 ? 10.086 0.201 -9.252 1.00 86.62 89 SER A O 1
ATOM 714 N N . GLN A 1 90 ? 8.005 -0.608 -9.506 1.00 79.75 90 GLN A N 1
ATOM 715 C CA . GLN A 1 90 ? 8.387 -2.012 -9.613 1.00 79.75 90 GLN A CA 1
ATOM 716 C C . GLN A 1 90 ? 7.497 -2.670 -10.668 1.00 79.75 90 GLN A C 1
ATOM 718 O O . GLN A 1 90 ? 6.279 -2.536 -10.622 1.00 79.75 90 GLN A O 1
ATOM 723 N N . ASN A 1 91 ? 8.120 -3.346 -11.638 1.00 80.56 91 ASN A N 1
ATOM 724 C CA . ASN A 1 91 ? 7.442 -3.964 -12.786 1.00 80.56 91 ASN A CA 1
ATOM 725 C C . ASN A 1 91 ? 6.490 -2.993 -13.515 1.00 80.56 91 ASN A C 1
ATOM 727 O O . ASN A 1 91 ? 5.333 -3.322 -13.757 1.00 80.56 91 ASN A O 1
ATOM 731 N N . ASP A 1 92 ? 6.960 -1.770 -13.785 1.00 80.88 92 ASP A N 1
ATOM 732 C CA . ASP A 1 92 ? 6.200 -0.682 -14.427 1.00 80.88 92 ASP A CA 1
ATOM 733 C C . ASP A 1 92 ? 4.940 -0.206 -13.672 1.00 80.88 92 ASP A C 1
ATOM 735 O O . ASP A 1 92 ? 4.199 0.649 -14.160 1.00 80.88 92 ASP A O 1
ATOM 739 N N . GLN A 1 93 ? 4.723 -0.687 -12.443 1.00 83.44 93 GLN A N 1
ATOM 740 C CA . GLN A 1 93 ? 3.645 -0.257 -11.556 1.00 83.44 93 GLN A CA 1
ATOM 741 C C . GLN A 1 93 ? 4.187 0.640 -10.439 1.00 83.44 93 GLN A C 1
ATOM 743 O O . GLN A 1 93 ? 5.231 0.374 -9.837 1.00 83.44 93 GLN A O 1
ATOM 748 N N . ARG A 1 94 ? 3.463 1.729 -10.158 1.00 88.44 94 ARG A N 1
ATOM 749 C CA . ARG A 1 94 ? 3.757 2.624 -9.034 1.00 88.44 94 ARG A CA 1
ATOM 750 C C . ARG A 1 94 ? 3.098 2.080 -7.774 1.00 88.44 94 ARG A C 1
ATOM 752 O O . ARG A 1 94 ? 1.882 1.917 -7.746 1.00 88.44 94 ARG A O 1
ATOM 759 N N . MET A 1 95 ? 3.900 1.841 -6.745 1.00 92.94 95 MET A N 1
ATOM 760 C CA . MET A 1 95 ? 3.458 1.297 -5.465 1.00 92.94 95 MET A CA 1
ATOM 761 C C . MET A 1 95 ? 3.872 2.189 -4.300 1.00 92.94 95 MET A C 1
ATOM 763 O O . MET A 1 95 ? 4.866 2.914 -4.366 1.00 92.94 95 MET A O 1
ATOM 767 N N . LEU A 1 96 ? 3.113 2.105 -3.215 1.00 93.25 96 LEU A N 1
ATOM 768 C CA . LEU A 1 96 ? 3.401 2.748 -1.941 1.00 93.25 96 LEU A CA 1
ATOM 769 C C . LEU A 1 96 ? 4.271 1.844 -1.077 1.00 93.25 96 LEU A C 1
ATOM 771 O O . LEU A 1 96 ? 3.825 0.800 -0.607 1.00 93.25 96 LEU A O 1
ATOM 775 N N . LEU A 1 97 ? 5.493 2.282 -0.802 1.00 94.00 97 LEU A N 1
ATOM 776 C CA . LEU A 1 97 ? 6.306 1.750 0.280 1.00 94.00 97 LEU A CA 1
ATOM 777 C C . LEU A 1 97 ? 6.020 2.564 1.544 1.00 94.00 97 LEU A C 1
ATOM 779 O O . LEU A 1 97 ? 6.650 3.596 1.778 1.00 94.00 97 LEU A O 1
ATOM 783 N N . ILE A 1 98 ? 5.054 2.119 2.342 1.00 93.44 98 ILE A N 1
ATOM 784 C CA . ILE A 1 98 ? 4.761 2.711 3.652 1.00 93.44 98 ILE A CA 1
ATOM 785 C C . ILE A 1 98 ? 5.891 2.338 4.610 1.00 93.44 98 ILE A C 1
ATOM 787 O O . ILE A 1 98 ? 6.188 1.152 4.772 1.00 93.44 98 ILE A O 1
ATOM 791 N N . ARG A 1 99 ? 6.526 3.350 5.202 1.00 92.94 99 ARG A N 1
ATOM 792 C CA . ARG A 1 99 ? 7.601 3.214 6.193 1.00 92.94 99 ARG A CA 1
ATOM 793 C C . ARG A 1 99 ? 7.088 3.412 7.610 1.00 92.94 99 ARG A C 1
ATOM 795 O O . ARG A 1 99 ? 7.521 2.697 8.501 1.00 92.94 99 ARG A O 1
ATOM 802 N N . GLU A 1 100 ? 6.160 4.346 7.790 1.00 93.56 100 GLU A N 1
ATOM 803 C CA . GLU A 1 100 ? 5.605 4.683 9.096 1.00 93.56 100 GLU A CA 1
ATOM 804 C C . GLU A 1 100 ? 4.129 5.070 8.963 1.00 93.56 100 GLU A C 1
ATOM 806 O O . GLU A 1 100 ? 3.739 5.785 8.032 1.00 93.56 100 GLU A O 1
ATOM 811 N N . PHE A 1 101 ? 3.298 4.587 9.886 1.00 93.44 101 PHE A N 1
ATOM 812 C CA . PHE A 1 101 ? 1.869 4.879 9.927 1.00 93.44 101 PHE A CA 1
ATOM 813 C C . PHE A 1 101 ? 1.319 4.813 11.352 1.00 93.44 101 PHE A C 1
ATOM 815 O O . PHE A 1 101 ? 1.834 4.090 12.206 1.00 93.44 101 PHE A O 1
ATOM 822 N N . GLU A 1 102 ? 0.213 5.514 11.574 1.00 92.75 102 GLU A N 1
ATOM 823 C CA . GLU A 1 102 ? -0.578 5.457 12.798 1.00 92.75 102 GLU A CA 1
ATOM 824 C C . GLU A 1 102 ? -2.029 5.073 12.492 1.00 92.75 102 GLU A C 1
ATOM 826 O O . GLU A 1 102 ? -2.533 5.256 11.379 1.00 92.75 102 GLU A O 1
ATOM 831 N N . MET A 1 103 ? -2.713 4.498 13.481 1.00 86.44 103 MET A N 1
ATOM 832 C CA . MET A 1 103 ? -4.141 4.224 13.353 1.00 86.44 103 MET A CA 1
ATOM 833 C C . MET A 1 103 ? -4.929 5.502 13.598 1.00 86.44 103 MET A C 1
ATOM 835 O O . MET A 1 103 ? -4.786 6.139 14.642 1.00 86.44 103 MET A O 1
ATOM 839 N N . GLU A 1 104 ? -5.802 5.848 12.659 1.00 72.44 104 GLU A N 1
ATOM 840 C CA . GLU A 1 104 ? -6.699 6.981 12.823 1.00 72.44 104 GLU A CA 1
ATOM 841 C C . GLU A 1 104 ? -7.788 6.588 13.841 1.00 72.44 104 GLU A C 1
ATOM 843 O O . GLU A 1 104 ? -8.640 5.742 13.566 1.00 72.44 104 GLU A O 1
ATOM 848 N N . GLY A 1 105 ? -7.721 7.145 15.057 1.00 61.72 105 GLY A N 1
ATOM 849 C CA . GLY A 1 105 ? -8.768 6.981 16.076 1.00 61.72 105 GLY A CA 1
ATOM 850 C C . GLY A 1 105 ? -8.437 6.152 17.323 1.00 61.72 105 GLY A C 1
ATOM 851 O O . GLY A 1 105 ? -9.367 5.775 18.031 1.00 61.72 105 GLY A O 1
ATOM 852 N N . VAL A 1 106 ? -7.166 5.895 17.653 1.00 51.72 106 VAL A N 1
ATOM 853 C CA . VAL A 1 106 ? -6.810 5.419 19.007 1.00 51.72 106 VAL A CA 1
ATOM 854 C C . VAL A 1 106 ? -6.529 6.639 19.889 1.00 51.72 106 VAL A C 1
ATOM 856 O O . VAL A 1 106 ? -5.409 7.142 19.928 1.00 51.72 106 VAL A O 1
ATOM 859 N N . LYS A 1 107 ? -7.578 7.156 20.532 1.00 39.22 107 LYS A N 1
ATOM 860 C CA . LYS A 1 107 ? -7.470 8.033 21.706 1.00 39.22 107 LYS A CA 1
ATOM 861 C C . LYS A 1 107 ? -7.722 7.220 22.964 1.00 39.22 107 LYS A C 1
ATOM 863 O O . LYS A 1 107 ? -8.616 6.347 22.905 1.00 39.22 107 LYS A O 1
#

Radius of gyration: 23.59 Å; chains: 1; bounding box: 64×40×65 Å

Sequence (107 aa):
MVNHSWNTPFVLLAMAFLLLLTACSGRHQQVIRDVSVRL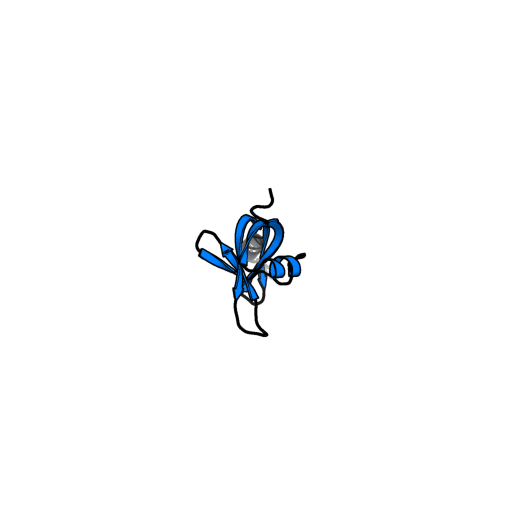YVAGNEPFTRLMAEFADGKTMEISPQSPDYQKLWSLQTRTIRIIEAQLISQNDQRMLLIREFEMEGVK

Secondary structure (DSSP, 8-state):
-------HHHHHHHHHHHHHHHHT------EEEEEEEEEEEES-TTS-EEEEEETTS-EEEEPTTSTTHHHHHHTTT-EEEEEEEEEEEETTEEEEEEEEEEETT--

pLDDT: mean 80.22, std 16.95, range [39.22, 95.38]

Foldseek 3Di:
DDPPPDPPVVVVVVVVVVVVVVVPPPPPWDKDAFFKWAWAWDDDPPPIFIWTQGPVRDIFTADPPAPCNVVSVVCHRFIKTQHIWTFDADPNGTHIRRHDIGGDDDD